Protein AF-0000000084619968 (afdb_homodimer)

Structure (mmCIF, N/CA/C/O backbone):
data_AF-0000000084619968-model_v1
#
loop_
_entity.id
_entity.type
_entity.pdbx_description
1 polymer 'Mobilization protein'
#
loop_
_atom_site.group_PDB
_atom_site.id
_atom_site.type_symbol
_atom_site.label_atom_id
_atom_site.label_alt_id
_atom_site.label_comp_id
_atom_site.label_asym_id
_atom_site.label_entity_id
_atom_site.label_seq_id
_atom_site.pdbx_PDB_ins_code
_atom_site.Cartn_x
_atom_site.Cartn_y
_atom_site.Cartn_z
_atom_site.occupancy
_atom_site.B_iso_or_equiv
_atom_site.auth_seq_id
_atom_site.auth_comp_id
_atom_site.auth_asym_id
_atom_site.auth_atom_id
_atom_site.pdbx_PDB_model_num
ATOM 1 N N . MET A 1 1 ? 49.812 32.062 3.857 1 60.66 1 MET A N 1
ATOM 2 C CA . MET A 1 1 ? 48.375 32.188 4.152 1 60.66 1 MET A CA 1
ATOM 3 C C . MET A 1 1 ? 48.156 32.344 5.648 1 60.66 1 MET A C 1
ATOM 5 O O . MET A 1 1 ? 48.938 31.844 6.461 1 60.66 1 MET A O 1
ATOM 9 N N . ALA A 1 2 ? 47.469 33.5 6.07 1 77.31 2 ALA A N 1
ATOM 10 C CA . ALA A 1 2 ? 47.25 33.75 7.496 1 77.31 2 ALA A CA 1
ATOM 11 C C . ALA A 1 2 ? 46.625 32.531 8.172 1 77.31 2 ALA A C 1
ATOM 13 O O . ALA A 1 2 ? 45.906 31.781 7.543 1 77.31 2 ALA A O 1
ATOM 14 N N . ALA A 1 3 ? 47.094 32.156 9.25 1 85.25 3 ALA A N 1
ATOM 15 C CA . ALA A 1 3 ? 46.562 31.047 10.023 1 85.25 3 ALA A CA 1
ATOM 16 C C . ALA A 1 3 ? 45.094 31.234 10.297 1 85.25 3 ALA A C 1
ATOM 18 O O . ALA A 1 3 ? 44.625 32.344 10.523 1 85.25 3 ALA A O 1
ATOM 19 N N . PRO A 1 4 ? 44.219 30.281 10.039 1 82.12 4 PRO A N 1
ATOM 20 C CA . PRO A 1 4 ? 42.781 30.453 10.258 1 82.12 4 PRO A CA 1
ATOM 21 C C . PRO A 1 4 ? 42.438 30.812 11.703 1 82.12 4 PRO A C 1
ATOM 23 O O . PRO A 1 4 ? 43.062 30.297 12.633 1 82.12 4 PRO A O 1
ATOM 26 N N . THR A 1 5 ? 41.75 31.781 11.805 1 91.62 5 THR A N 1
ATOM 27 C CA . THR A 1 5 ? 41.281 32.219 13.117 1 91.62 5 THR A CA 1
ATOM 28 C C . THR A 1 5 ? 40.312 31.219 13.719 1 91.62 5 THR A C 1
ATOM 30 O O . THR A 1 5 ? 39.719 30.422 13 1 91.62 5 THR A O 1
ATOM 33 N N . PRO A 1 6 ? 40.281 31.094 14.953 1 92.19 6 PRO A N 1
ATOM 34 C CA . PRO A 1 6 ? 39.281 30.234 15.594 1 92.19 6 PRO A CA 1
ATOM 35 C C . PRO A 1 6 ? 37.875 30.5 15.094 1 92.19 6 PRO A C 1
ATOM 37 O O . PRO A 1 6 ? 37.062 29.562 14.953 1 92.19 6 PRO A O 1
ATOM 40 N N . GLU A 1 7 ? 37.562 31.781 14.844 1 91.75 7 GLU A N 1
ATOM 41 C CA . GLU A 1 7 ? 36.25 32.188 14.344 1 91.75 7 GLU A CA 1
ATOM 42 C C . GLU A 1 7 ? 36 31.594 12.953 1 91.75 7 GLU A C 1
ATOM 44 O O . GLU A 1 7 ? 34.906 31.141 12.648 1 91.75 7 GLU A O 1
ATOM 49 N N . ALA A 1 8 ? 37 31.594 12.141 1 90.25 8 ALA A N 1
ATOM 50 C CA . ALA A 1 8 ? 36.875 31.047 10.789 1 90.25 8 ALA A CA 1
ATOM 51 C C . ALA A 1 8 ? 36.688 29.547 10.812 1 90.25 8 ALA A C 1
ATOM 53 O O . ALA A 1 8 ? 35.906 29 10.008 1 90.25 8 ALA A O 1
ATOM 54 N N . ILE A 1 9 ? 37.312 28.906 11.75 1 92 9 ILE A N 1
ATOM 55 C CA . ILE A 1 9 ? 37.188 27.469 11.906 1 92 9 ILE A CA 1
ATOM 56 C C . ILE A 1 9 ? 35.75 27.109 12.359 1 92 9 ILE A C 1
ATOM 58 O O . ILE A 1 9 ? 35.156 26.172 11.836 1 92 9 ILE A O 1
ATOM 62 N N . GLU A 1 10 ? 35.25 27.922 13.281 1 91.25 10 GLU A N 1
ATOM 63 C CA . GLU A 1 10 ? 33.906 27.672 13.781 1 91.25 10 GLU A CA 1
ATOM 64 C C . GLU A 1 10 ? 32.875 27.891 12.688 1 91.25 10 GLU A C 1
ATOM 66 O O . GLU A 1 10 ? 31.906 27.109 12.562 1 91.25 10 GLU A O 1
ATOM 71 N N . THR A 1 11 ? 33.094 28.906 11.891 1 91.38 11 THR A N 1
ATOM 72 C CA . THR A 1 11 ? 32.188 29.188 10.789 1 91.38 11 THR A CA 1
ATOM 73 C C . THR A 1 11 ? 32.188 28.062 9.758 1 91.38 11 THR A C 1
ATOM 75 O O . THR A 1 11 ? 31.141 27.625 9.281 1 91.38 11 THR A O 1
ATOM 78 N N . ALA A 1 12 ? 33.344 27.531 9.461 1 90.62 12 ALA A N 1
ATOM 79 C CA . ALA A 1 12 ? 33.5 26.438 8.516 1 90.62 12 ALA A CA 1
ATOM 80 C C . ALA A 1 12 ? 32.844 25.156 9.047 1 90.62 12 ALA A C 1
ATOM 82 O O . ALA A 1 12 ? 32.219 24.422 8.289 1 90.62 12 ALA A O 1
ATOM 83 N N . ARG A 1 13 ? 32.938 24.984 10.32 1 90.31 13 ARG A N 1
ATOM 84 C CA . ARG A 1 13 ? 32.312 23.828 10.961 1 90.31 13 ARG A CA 1
ATOM 85 C C . ARG A 1 13 ? 30.797 23.906 10.867 1 90.31 13 ARG A C 1
ATOM 87 O O . ARG A 1 13 ? 30.141 22.906 10.586 1 90.31 13 ARG A O 1
ATOM 94 N N . ARG A 1 14 ? 30.234 25.031 11.062 1 90.31 14 ARG A N 1
ATOM 95 C CA . ARG A 1 14 ? 28.797 25.234 10.977 1 90.31 14 ARG A CA 1
ATOM 96 C C . ARG A 1 14 ? 28.297 25 9.562 1 90.31 14 ARG A C 1
ATOM 98 O O . ARG A 1 14 ? 27.25 24.375 9.359 1 90.31 14 ARG A O 1
ATOM 105 N N . LYS A 1 15 ? 29.078 25.484 8.609 1 90.62 15 LYS A N 1
ATOM 106 C CA . LYS A 1 15 ? 28.688 25.297 7.211 1 90.62 15 LYS A CA 1
ATOM 107 C C . LYS A 1 15 ? 28.688 23.812 6.84 1 90.62 15 LYS A C 1
ATOM 109 O O . LYS A 1 15 ? 27.812 23.359 6.125 1 90.62 15 LYS A O 1
ATOM 114 N N . VAL A 1 16 ? 29.625 23.047 7.328 1 92.94 16 VAL A N 1
ATOM 115 C CA . VAL A 1 16 ? 29.719 21.625 7.078 1 92.94 16 VAL A CA 1
ATOM 116 C C . VAL A 1 16 ? 28.531 20.906 7.715 1 92.94 16 VAL A C 1
ATOM 118 O O . VAL A 1 16 ? 27.906 20.047 7.086 1 92.94 16 VAL A O 1
ATOM 121 N N . GLN A 1 17 ? 28.234 21.344 8.945 1 93.81 17 GLN A N 1
ATOM 122 C CA . GLN A 1 17 ? 27.109 20.719 9.641 1 93.81 17 GLN A CA 1
ATOM 123 C C . GLN A 1 17 ? 25.797 20.984 8.906 1 93.81 17 GLN A C 1
ATOM 125 O O . GLN A 1 17 ? 24.969 20.094 8.789 1 93.81 17 GLN A O 1
ATOM 130 N N . GLN A 1 18 ? 25.641 22.188 8.367 1 95 18 GLN A N 1
ATOM 131 C CA . GLN A 1 18 ? 24.438 22.547 7.609 1 95 18 GLN A CA 1
ATOM 132 C C . GLN A 1 18 ? 24.359 21.766 6.301 1 95 18 GLN A C 1
ATOM 134 O O . GLN A 1 18 ? 23.297 21.297 5.918 1 95 18 GLN A O 1
ATOM 139 N N . ALA A 1 19 ? 25.5 21.547 5.668 1 93.31 19 ALA A N 1
ATOM 140 C CA . ALA A 1 19 ? 25.562 20.797 4.418 1 93.31 19 ALA A CA 1
ATOM 141 C C . ALA A 1 19 ? 25.219 19.328 4.648 1 93.31 19 ALA A C 1
ATOM 143 O O . ALA A 1 19 ? 24.516 18.703 3.852 1 93.31 19 ALA A O 1
ATOM 144 N N . LYS A 1 20 ? 25.719 18.859 5.738 1 93.19 20 LYS A N 1
ATOM 145 C CA . LYS A 1 20 ? 25.422 17.469 6.082 1 93.19 20 LYS A CA 1
ATOM 146 C C . LYS A 1 20 ? 23.953 17.266 6.391 1 93.19 20 LYS A C 1
ATOM 148 O O . LYS A 1 20 ? 23.344 16.281 5.965 1 93.19 20 LYS A O 1
ATOM 153 N N . ALA A 1 21 ? 23.375 18.234 7.074 1 94.25 21 ALA A N 1
ATOM 154 C CA . ALA A 1 21 ? 21.953 18.172 7.402 1 94.25 21 ALA A CA 1
ATOM 155 C C . ALA A 1 21 ? 21.094 18.234 6.145 1 94.25 21 ALA A C 1
ATOM 157 O O . ALA A 1 21 ? 20.094 17.5 6.027 1 94.25 21 ALA A O 1
ATOM 158 N N . ARG A 1 22 ? 21.5 19.078 5.234 1 92.81 22 ARG A N 1
ATOM 159 C CA . ARG A 1 22 ? 20.781 19.219 3.969 1 92.81 22 ARG A CA 1
ATOM 160 C C . ARG A 1 22 ? 20.891 17.922 3.152 1 92.81 22 ARG A C 1
ATOM 162 O O . ARG A 1 22 ? 19.906 17.469 2.572 1 92.81 22 ARG A O 1
ATOM 169 N N . LEU A 1 23 ? 22 17.219 3.146 1 93.69 23 LEU A N 1
ATOM 170 C CA . LEU A 1 23 ? 22.203 15.953 2.447 1 93.69 23 LEU A CA 1
ATOM 171 C C . LEU A 1 23 ? 21.328 14.859 3.045 1 93.69 23 LEU A C 1
ATOM 173 O O . LEU A 1 23 ? 20.672 14.109 2.312 1 93.69 23 LEU A O 1
ATOM 177 N N . GLN A 1 24 ? 21.375 14.852 4.336 1 94.81 24 GLN A N 1
ATOM 178 C CA . GLN A 1 24 ? 20.578 13.844 5.016 1 94.81 24 GLN A CA 1
ATOM 179 C C . GLN A 1 24 ? 19.094 14.023 4.699 1 94.81 24 GLN A C 1
ATOM 181 O O . GLN A 1 24 ? 18.375 13.039 4.492 1 94.81 24 GLN A O 1
ATOM 186 N N . ALA A 1 25 ? 18.656 15.25 4.629 1 95.19 25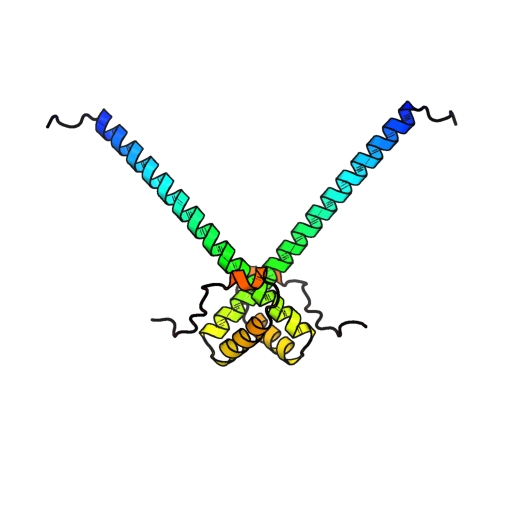 ALA A N 1
ATOM 187 C CA . ALA A 1 25 ? 17.266 15.539 4.316 1 95.19 25 ALA A CA 1
ATOM 188 C C . ALA A 1 25 ? 16.922 15.109 2.893 1 95.19 25 ALA A C 1
ATOM 190 O O . ALA A 1 25 ? 15.844 14.555 2.65 1 95.19 25 ALA A O 1
ATOM 191 N N . LEU A 1 26 ? 17.828 15.281 1.955 1 94.69 26 LEU A N 1
ATOM 192 C CA . LEU A 1 26 ? 17.625 14.898 0.562 1 94.69 26 LEU A CA 1
ATOM 193 C C . LEU A 1 26 ? 17.594 13.383 0.413 1 94.69 26 LEU A C 1
ATOM 195 O O . LEU A 1 26 ? 16.766 12.844 -0.333 1 94.69 26 LEU A O 1
ATOM 199 N N . GLU A 1 27 ? 18.391 12.75 1.164 1 95.25 27 GLU A N 1
ATOM 200 C CA . GLU A 1 27 ? 18.406 11.289 1.141 1 95.25 27 GLU A CA 1
ATOM 201 C C . GLU A 1 27 ? 17.125 10.711 1.728 1 95.25 27 GLU A C 1
ATOM 203 O O . GLU A 1 27 ? 16.578 9.742 1.201 1 95.25 27 GLU A O 1
ATOM 208 N N . ALA A 1 28 ? 16.734 11.383 2.791 1 95.19 28 ALA A N 1
ATOM 209 C CA . ALA A 1 28 ? 15.492 10.945 3.42 1 95.19 28 ALA A CA 1
ATOM 210 C C . ALA A 1 28 ? 14.312 11.117 2.471 1 95.19 28 ALA A C 1
ATOM 212 O O . ALA A 1 28 ? 13.445 10.242 2.383 1 95.19 28 ALA A O 1
ATOM 213 N N . ARG A 1 29 ? 14.242 12.211 1.788 1 94.38 29 ARG A N 1
ATOM 214 C CA . ARG A 1 29 ? 13.18 12.461 0.818 1 94.38 29 ARG A CA 1
ATOM 215 C C . ARG A 1 29 ? 13.234 11.453 -0.324 1 94.38 29 ARG A C 1
ATOM 217 O O . ARG A 1 29 ? 12.195 10.938 -0.749 1 94.38 29 ARG A O 1
ATOM 224 N N . ALA A 1 30 ? 14.414 11.133 -0.821 1 94.12 30 ALA A N 1
ATOM 225 C CA . ALA A 1 30 ? 14.586 10.141 -1.88 1 94.12 30 ALA A CA 1
ATOM 226 C C . ALA A 1 30 ? 14.117 8.766 -1.423 1 94.12 30 ALA A C 1
ATOM 228 O O . ALA A 1 30 ? 13.445 8.055 -2.17 1 94.12 30 ALA A O 1
ATOM 229 N N . ALA A 1 31 ? 14.492 8.422 -0.207 1 93.44 31 ALA A N 1
ATOM 230 C CA . ALA A 1 31 ? 14.086 7.137 0.356 1 93.44 31 ALA A CA 1
ATOM 231 C C . ALA A 1 31 ? 12.562 7.047 0.478 1 93.44 31 ALA A C 1
ATOM 233 O O . ALA A 1 31 ? 11.969 6.012 0.179 1 93.44 31 ALA A O 1
ATOM 234 N N . THR A 1 32 ? 11.953 8.156 0.886 1 95.06 32 THR A N 1
ATOM 235 C CA . THR A 1 32 ? 10.5 8.203 1.024 1 95.06 32 THR A CA 1
ATOM 236 C C . THR A 1 32 ? 9.82 8.016 -0.329 1 95.06 32 THR A C 1
ATOM 238 O O . THR A 1 32 ? 8.844 7.273 -0.438 1 95.06 32 THR A O 1
ATOM 241 N N . LEU A 1 33 ? 10.359 8.625 -1.4 1 92.5 33 LEU A N 1
ATOM 242 C CA . LEU A 1 33 ? 9.797 8.5 -2.738 1 92.5 33 LEU A CA 1
ATOM 243 C C . LEU A 1 33 ? 9.93 7.07 -3.254 1 92.5 33 LEU A C 1
ATOM 245 O O . LEU A 1 33 ? 8.992 6.535 -3.854 1 92.5 33 LEU A O 1
ATOM 249 N N . ASN A 1 34 ? 11.023 6.449 -2.998 1 91.75 34 ASN A N 1
ATOM 250 C CA . ASN A 1 34 ? 11.234 5.062 -3.404 1 91.75 34 ASN A CA 1
ATOM 251 C C . ASN A 1 34 ? 10.305 4.109 -2.662 1 91.75 34 ASN A C 1
ATOM 253 O O . ASN A 1 34 ? 9.766 3.172 -3.254 1 91.75 34 ASN A O 1
ATOM 257 N N .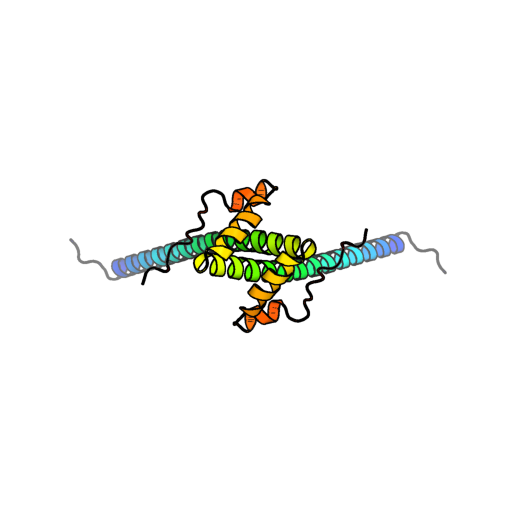 ARG A 1 35 ? 10.102 4.379 -1.429 1 94.81 35 ARG A N 1
ATOM 258 C CA . ARG A 1 35 ? 9.203 3.551 -0.635 1 94.81 35 ARG A CA 1
ATOM 259 C C . ARG A 1 35 ? 7.762 3.682 -1.123 1 94.81 35 ARG A C 1
ATOM 261 O O . ARG A 1 35 ? 7.031 2.691 -1.185 1 94.81 35 ARG A O 1
ATOM 268 N N . LYS A 1 36 ? 7.441 4.879 -1.463 1 96.19 36 LYS A N 1
ATOM 269 C CA . LYS A 1 36 ? 6.094 5.113 -1.974 1 96.19 36 LYS A CA 1
ATOM 270 C C . LYS A 1 36 ? 5.867 4.371 -3.287 1 96.19 36 LYS A C 1
ATOM 272 O O . LYS A 1 36 ? 4.805 3.783 -3.5 1 96.19 36 LYS A O 1
ATOM 277 N N . ALA A 1 37 ? 6.848 4.457 -4.18 1 93.88 37 ALA A N 1
ATOM 278 C CA . ALA A 1 37 ? 6.754 3.75 -5.453 1 93.88 37 ALA A CA 1
ATOM 279 C C . ALA A 1 37 ? 6.672 2.242 -5.238 1 93.88 37 ALA A C 1
ATOM 281 O O . ALA A 1 37 ? 5.852 1.563 -5.863 1 93.88 37 ALA A O 1
ATOM 282 N N . ASP A 1 38 ? 7.492 1.71 -4.289 1 95.25 38 ASP A N 1
ATOM 283 C CA . ASP A 1 38 ? 7.484 0.293 -3.938 1 95.25 38 ASP A CA 1
ATOM 284 C C . ASP A 1 38 ? 6.137 -0.117 -3.346 1 95.25 38 ASP A C 1
ATOM 286 O O . ASP A 1 38 ? 5.562 -1.136 -3.736 1 95.25 38 ASP A O 1
ATOM 290 N N . ALA A 1 39 ? 5.66 0.724 -2.42 1 97.25 39 ALA A N 1
ATOM 291 C CA . ALA A 1 39 ? 4.367 0.453 -1.792 1 97.25 39 ALA A CA 1
ATOM 292 C C . ALA A 1 39 ? 3.248 0.435 -2.828 1 97.25 39 ALA A C 1
ATOM 294 O O . ALA A 1 39 ? 2.357 -0.417 -2.773 1 97.25 39 ALA A O 1
ATOM 295 N N . ARG A 1 40 ? 3.293 1.39 -3.803 1 97.69 40 ARG A N 1
ATOM 296 C CA . ARG A 1 40 ? 2.271 1.436 -4.844 1 97.69 40 ARG A CA 1
ATOM 297 C C . ARG A 1 40 ? 2.266 0.148 -5.664 1 97.69 40 ARG A C 1
ATOM 299 O O . ARG A 1 40 ? 1.203 -0.415 -5.934 1 97.69 40 ARG A O 1
ATOM 306 N N . ARG A 1 41 ? 3.416 -0.383 -6.035 1 97.38 41 ARG A N 1
ATOM 307 C CA . ARG A 1 41 ? 3.498 -1.63 -6.785 1 97.38 41 ARG A CA 1
ATOM 308 C C . ARG A 1 41 ? 2.961 -2.799 -5.969 1 97.38 41 ARG A C 1
ATOM 310 O O . ARG A 1 41 ? 2.199 -3.623 -6.477 1 97.38 41 ARG A O 1
ATOM 317 N N . LYS A 1 42 ? 3.316 -2.805 -4.738 1 98.25 42 LYS A N 1
ATOM 318 C CA . LYS A 1 42 ? 2.855 -3.889 -3.879 1 98.25 42 LYS A CA 1
ATOM 319 C C . LYS A 1 42 ? 1.343 -3.836 -3.688 1 98.25 42 LYS A C 1
ATOM 321 O O . LYS A 1 42 ? 0.676 -4.871 -3.672 1 98.25 42 LYS A O 1
ATOM 326 N N . ILE A 1 43 ? 0.806 -2.678 -3.555 1 98.69 43 ILE A N 1
ATOM 327 C CA . ILE A 1 43 ? -0.635 -2.512 -3.396 1 98.69 43 ILE A CA 1
ATOM 328 C C . ILE A 1 43 ? -1.353 -3.006 -4.652 1 98.69 43 ILE A C 1
ATOM 330 O O . ILE A 1 43 ? -2.352 -3.725 -4.559 1 98.69 43 ILE A O 1
ATOM 334 N N . ILE A 1 44 ? -0.878 -2.65 -5.797 1 98.25 44 ILE A N 1
ATOM 335 C CA . ILE A 1 44 ? -1.491 -3.059 -7.055 1 98.25 44 ILE A CA 1
ATOM 336 C C . ILE A 1 44 ? -1.443 -4.578 -7.184 1 98.25 44 ILE A C 1
ATOM 338 O O . ILE A 1 44 ? -2.455 -5.215 -7.488 1 98.25 44 ILE A O 1
ATOM 342 N N . LEU A 1 45 ? -0.311 -5.129 -6.887 1 98.12 45 LEU A N 1
ATOM 343 C CA . LEU A 1 45 ? -0.138 -6.57 -7.012 1 98.12 45 LEU A CA 1
ATOM 344 C C . LEU A 1 45 ? -0.99 -7.312 -5.988 1 98.12 45 LEU A C 1
ATOM 346 O O . LEU A 1 45 ? -1.607 -8.328 -6.309 1 98.12 45 LEU A O 1
ATOM 350 N N . GLY A 1 46 ? -0.96 -6.824 -4.762 1 98.25 46 GLY A N 1
ATOM 351 C CA . GLY A 1 46 ? -1.829 -7.414 -3.756 1 98.25 46 GLY A CA 1
ATOM 352 C C . GLY A 1 46 ? -3.297 -7.363 -4.133 1 98.25 46 GLY A C 1
ATOM 353 O O . GLY A 1 46 ? -4.031 -8.336 -3.924 1 98.25 46 GLY A O 1
ATOM 354 N N . GLY A 1 47 ? -3.729 -6.203 -4.684 1 97.62 47 GLY A N 1
ATOM 355 C CA . GLY A 1 47 ? -5.102 -6.074 -5.145 1 97.62 47 GLY A CA 1
ATOM 356 C C . GLY A 1 47 ? -5.457 -7.055 -6.246 1 97.62 47 GLY A C 1
ATOM 357 O O . GLY A 1 47 ? -6.543 -7.637 -6.238 1 97.62 47 GLY A O 1
ATOM 358 N N . LEU A 1 48 ? -4.566 -7.219 -7.246 1 97.81 48 LEU A N 1
ATOM 359 C CA . LEU A 1 48 ? -4.781 -8.18 -8.328 1 97.81 48 LEU A CA 1
ATOM 360 C C . LEU A 1 48 ? -4.902 -9.594 -7.781 1 97.81 48 LEU A C 1
ATOM 362 O O . LEU A 1 48 ? -5.75 -10.367 -8.234 1 97.81 48 LEU A O 1
ATOM 366 N N . LEU A 1 49 ? -4.07 -9.906 -6.816 1 97.81 49 LEU A N 1
ATOM 367 C CA . LEU A 1 49 ? -4.082 -11.227 -6.191 1 97.81 49 LEU A CA 1
ATOM 368 C C . LEU A 1 49 ? -5.414 -11.484 -5.496 1 97.81 49 LEU A C 1
ATOM 370 O O . LEU A 1 49 ? -6.02 -12.547 -5.68 1 97.81 49 LEU A O 1
ATOM 374 N N . LEU A 1 50 ? -5.898 -10.547 -4.734 1 97 50 LEU A N 1
ATOM 375 C CA . LEU A 1 50 ? -7.168 -10.695 -4.035 1 97 50 LEU A CA 1
ATOM 376 C C . LEU A 1 50 ? -8.328 -10.82 -5.02 1 97 50 LEU A C 1
ATOM 378 O O . LEU A 1 50 ? -9.219 -11.648 -4.836 1 97 50 LEU A O 1
ATOM 382 N N . ASP A 1 51 ? -8.289 -10.008 -6.078 1 96 51 ASP A N 1
ATOM 383 C CA . ASP A 1 51 ? -9.336 -10.062 -7.094 1 96 51 ASP A CA 1
ATOM 384 C C . ASP A 1 51 ? -9.352 -11.422 -7.801 1 96 51 ASP A C 1
ATOM 386 O O . ASP A 1 51 ? -10.414 -12.008 -8.008 1 96 51 ASP A O 1
ATOM 390 N N . ALA A 1 52 ? -8.172 -11.906 -8.133 1 96.38 52 ALA A N 1
ATOM 391 C CA . ALA A 1 52 ? -8.062 -13.211 -8.773 1 96.38 52 ALA A CA 1
ATOM 392 C C . ALA A 1 52 ? -8.57 -14.32 -7.852 1 96.38 52 ALA A C 1
ATOM 394 O O . ALA A 1 52 ? -9.273 -15.234 -8.289 1 96.38 52 ALA A O 1
ATOM 395 N N . ALA A 1 53 ? -8.258 -14.203 -6.594 1 96.38 53 ALA A N 1
ATOM 396 C CA . ALA A 1 53 ? -8.656 -15.219 -5.617 1 96.38 53 ALA A CA 1
ATOM 397 C C . ALA A 1 53 ? -10.172 -15.234 -5.438 1 96.38 53 ALA A C 1
ATOM 399 O O . ALA A 1 53 ? -10.758 -16.281 -5.152 1 96.38 53 ALA A O 1
ATOM 400 N N . MET A 1 54 ? -10.773 -14.117 -5.613 1 94.56 54 MET A N 1
ATOM 401 C CA . MET A 1 54 ? -12.227 -14.031 -5.492 1 94.56 54 MET A CA 1
ATOM 402 C C . MET A 1 54 ? -12.914 -14.766 -6.641 1 94.56 54 MET A C 1
ATOM 404 O O . MET A 1 54 ? -14.023 -15.273 -6.48 1 94.56 54 MET A O 1
ATOM 408 N N . LYS A 1 55 ? -12.219 -14.914 -7.719 1 94.38 55 LYS A N 1
ATOM 409 C CA . LYS A 1 55 ? -12.859 -15.367 -8.945 1 94.38 55 LYS A CA 1
ATOM 410 C C . LYS A 1 55 ? -12.406 -16.781 -9.312 1 94.38 55 LYS A C 1
ATOM 412 O O . LYS A 1 55 ? -13.055 -17.453 -10.117 1 94.38 55 LYS A O 1
ATOM 417 N N . ASP A 1 56 ? -11.336 -17.172 -8.82 1 95 56 ASP A N 1
ATOM 418 C CA . ASP A 1 56 ? -10.719 -18.438 -9.211 1 95 56 ASP A CA 1
ATOM 419 C C . ASP A 1 56 ? -10.18 -19.188 -7.996 1 95 56 ASP A C 1
ATOM 421 O O . ASP A 1 56 ? -9.242 -18.719 -7.344 1 95 56 ASP A O 1
ATOM 425 N N . PRO A 1 57 ? -10.711 -20.359 -7.777 1 94.94 57 PRO A N 1
ATOM 426 C CA . PRO A 1 57 ? -10.258 -21.156 -6.629 1 94.94 57 PRO A CA 1
ATOM 427 C C . PRO A 1 57 ? -8.766 -21.453 -6.672 1 94.94 57 PRO A C 1
ATOM 429 O O . PRO A 1 57 ? -8.125 -21.594 -5.625 1 94.94 57 PRO A O 1
ATOM 432 N N . ALA A 1 58 ? -8.156 -21.562 -7.805 1 95.06 58 ALA A N 1
ATOM 433 C CA . ALA A 1 58 ? -6.719 -21.797 -7.906 1 95.06 58 ALA A CA 1
ATOM 434 C C . ALA A 1 58 ? -5.93 -20.625 -7.32 1 95.06 58 ALA A C 1
ATOM 436 O O . ALA A 1 58 ? -4.914 -20.828 -6.645 1 95.06 58 ALA A O 1
ATOM 437 N N . TRP A 1 59 ? -6.438 -19.5 -7.586 1 96.44 59 TRP A N 1
ATOM 438 C CA . TRP A 1 59 ? -5.781 -18.328 -7.039 1 96.44 59 TRP A CA 1
ATOM 439 C C . TRP A 1 59 ? -6.047 -18.203 -5.543 1 96.44 59 TRP A C 1
ATOM 441 O O . TRP A 1 59 ? -5.199 -17.703 -4.793 1 96.44 59 TRP A O 1
ATOM 451 N N . GLU A 1 60 ? -7.262 -18.609 -5.102 1 95 60 GLU A N 1
ATOM 452 C CA . GLU A 1 60 ? -7.52 -18.625 -3.664 1 95 60 GLU A CA 1
ATOM 453 C C . GLU A 1 60 ? -6.512 -19.516 -2.941 1 95 60 GLU A C 1
ATOM 455 O O . GLU A 1 60 ? -6.016 -19.156 -1.871 1 95 60 GLU A O 1
ATOM 460 N N . SER A 1 61 ? -6.246 -20.672 -3.572 1 95.75 61 SER A N 1
ATOM 461 C CA . SER A 1 61 ? -5.254 -21.578 -3 1 95.75 61 SER A CA 1
ATOM 462 C C . SER A 1 61 ? -3.877 -20.922 -2.939 1 95.75 61 SER A C 1
ATOM 464 O O . SER A 1 61 ? -3.162 -21.062 -1.945 1 95.75 61 SER A O 1
ATOM 466 N N . ARG A 1 62 ? -3.465 -20.188 -3.904 1 96.19 62 ARG A N 1
ATOM 467 C CA . ARG A 1 62 ? -2.176 -19.516 -3.951 1 96.19 62 ARG A CA 1
ATOM 468 C C . ARG A 1 62 ? -2.107 -18.406 -2.908 1 96.19 62 ARG A C 1
ATOM 470 O O . ARG A 1 62 ? -1.063 -18.188 -2.287 1 96.19 62 ARG A O 1
ATOM 477 N N . LEU A 1 63 ? -3.232 -17.75 -2.756 1 96.88 63 LEU A N 1
ATOM 478 C CA . LEU A 1 63 ? -3.322 -16.734 -1.708 1 96.88 63 LEU A CA 1
ATOM 479 C C . LEU A 1 63 ? -3.074 -17.359 -0.335 1 96.88 63 LEU A C 1
ATOM 481 O O . LEU A 1 63 ? -2.291 -16.828 0.456 1 96.88 63 LEU A O 1
ATOM 485 N N . THR A 1 64 ? -3.717 -18.469 -0.117 1 95.06 64 THR A N 1
ATOM 486 C CA . THR A 1 64 ? -3.553 -19.156 1.156 1 95.06 64 THR A CA 1
ATOM 487 C C . THR A 1 64 ? -2.1 -19.562 1.365 1 95.06 64 THR A C 1
ATOM 489 O O . THR A 1 64 ? -1.553 -19.406 2.459 1 95.06 64 THR A O 1
ATOM 492 N N . ASP A 1 65 ? -1.475 -20.047 0.296 1 96.06 65 ASP A N 1
ATOM 493 C CA . ASP A 1 65 ? -0.065 -20.422 0.364 1 96.06 65 ASP A CA 1
ATOM 494 C C . ASP A 1 65 ? 0.798 -19.234 0.783 1 96.06 6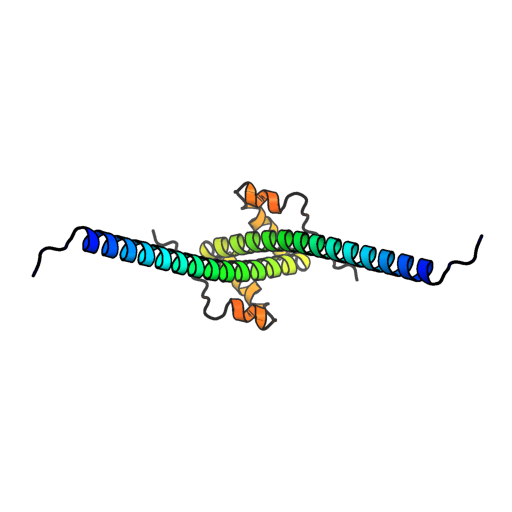5 ASP A C 1
ATOM 496 O O . ASP A 1 65 ? 1.682 -19.359 1.631 1 96.06 65 ASP A O 1
ATOM 500 N N . LEU A 1 66 ? 0.568 -18.109 0.222 1 96.81 66 LEU A N 1
ATOM 501 C CA . LEU A 1 66 ? 1.336 -16.906 0.538 1 96.81 66 LEU A CA 1
ATOM 502 C C . LEU A 1 66 ? 1.102 -16.469 1.981 1 96.81 66 LEU A C 1
ATOM 504 O O . LEU A 1 66 ? 2.047 -16.125 2.691 1 96.81 66 LEU A O 1
ATOM 508 N N . MET A 1 67 ? -0.163 -16.516 2.402 1 95.81 67 MET A N 1
ATOM 509 C CA . MET A 1 67 ? -0.495 -16.047 3.748 1 95.81 67 MET A CA 1
ATOM 510 C C . MET A 1 67 ? 0.154 -16.938 4.805 1 95.81 67 MET A C 1
ATOM 512 O O . MET A 1 67 ? 0.502 -16.469 5.887 1 95.81 67 MET A O 1
ATOM 516 N N . ASP A 1 68 ? 0.312 -18.172 4.445 1 95.12 68 ASP A N 1
ATOM 517 C CA . ASP A 1 68 ? 0.948 -19.109 5.367 1 95.12 68 ASP A CA 1
ATOM 518 C C . ASP A 1 68 ? 2.42 -18.766 5.574 1 95.12 68 ASP A C 1
ATOM 520 O O . ASP A 1 68 ? 3.045 -19.234 6.531 1 95.12 68 ASP A O 1
ATOM 524 N N . ARG A 1 69 ? 2.928 -17.938 4.711 1 94.38 69 ARG A N 1
ATOM 525 C CA . ARG A 1 69 ? 4.34 -17.578 4.785 1 94.38 69 ARG A CA 1
ATOM 526 C C . ARG A 1 69 ? 4.547 -16.344 5.664 1 94.38 69 ARG A C 1
ATOM 528 O O . ARG A 1 69 ? 5.684 -15.938 5.914 1 94.38 69 ARG A O 1
ATOM 535 N N . ILE A 1 70 ? 3.463 -15.75 6.137 1 95.69 70 ILE A N 1
ATOM 536 C CA . ILE A 1 70 ? 3.578 -14.562 6.984 1 95.69 70 ILE A CA 1
ATOM 537 C C . ILE A 1 70 ? 4.195 -14.945 8.328 1 95.69 70 ILE A C 1
ATOM 539 O O . ILE A 1 70 ? 3.641 -15.773 9.055 1 95.69 70 ILE A O 1
ATOM 543 N N . SER A 1 71 ? 5.375 -14.281 8.664 1 93.31 71 SER A N 1
ATOM 544 C CA . SER A 1 71 ? 6.09 -14.688 9.867 1 93.31 71 SER A CA 1
ATOM 545 C C . SER A 1 71 ? 6.113 -13.57 10.906 1 93.31 71 SER A C 1
ATOM 547 O O . SER A 1 71 ? 6.012 -13.828 12.109 1 93.31 71 SER A O 1
ATOM 549 N N . ARG A 1 72 ? 6.129 -12.336 10.508 1 94.69 72 ARG A N 1
ATOM 550 C CA . ARG A 1 72 ? 6.242 -11.219 11.445 1 94.69 72 ARG A CA 1
ATOM 551 C C . ARG A 1 72 ? 4.918 -10.961 12.148 1 94.69 72 ARG A C 1
ATOM 553 O O . ARG A 1 72 ? 3.867 -10.906 11.508 1 94.69 72 ARG A O 1
ATOM 560 N N . A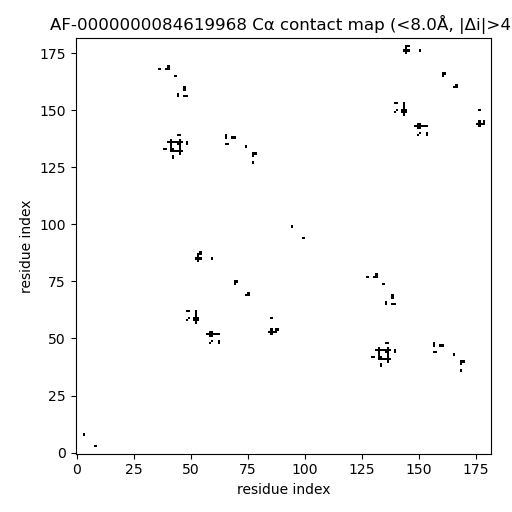SP A 1 73 ? 5.027 -10.695 13.461 1 94.19 73 ASP A N 1
ATOM 561 C CA . ASP A 1 73 ? 3.828 -10.461 14.266 1 94.19 73 ASP A CA 1
ATOM 562 C C . ASP A 1 73 ? 3.037 -9.266 13.742 1 94.19 73 ASP A C 1
ATOM 564 O O . ASP A 1 73 ? 1.812 -9.328 13.617 1 94.19 73 ASP A O 1
ATOM 568 N N . GLN A 1 74 ? 3.717 -8.211 13.422 1 95.69 74 GLN A N 1
ATOM 569 C CA . GLN A 1 74 ? 3.061 -6.992 12.953 1 95.69 74 GLN A CA 1
ATOM 570 C C . GLN A 1 74 ? 2.33 -7.234 11.641 1 95.69 74 GLN A C 1
ATOM 572 O O . GLN A 1 74 ? 1.29 -6.625 11.383 1 95.69 74 GLN A O 1
ATOM 577 N N . ASP A 1 75 ? 2.846 -8.102 10.82 1 96.31 75 ASP A N 1
ATOM 578 C CA . ASP A 1 75 ? 2.193 -8.422 9.555 1 96.31 75 ASP A CA 1
ATOM 579 C C . ASP A 1 75 ? 0.969 -9.305 9.773 1 96.31 75 ASP A C 1
ATOM 581 O O . ASP A 1 75 ? -0.05 -9.148 9.102 1 96.31 75 ASP A O 1
ATOM 585 N N . ARG A 1 76 ? 1.058 -10.227 10.719 1 95.44 76 ARG A N 1
ATOM 586 C CA . ARG A 1 76 ? -0.076 -11.086 11.039 1 95.44 76 ARG A CA 1
ATOM 587 C C . ARG A 1 76 ? -1.255 -10.266 11.555 1 95.44 76 ARG A C 1
ATOM 589 O O . ARG A 1 76 ? -2.41 -10.57 11.25 1 95.44 76 ARG A O 1
ATOM 596 N N . LYS A 1 77 ? -0.958 -9.266 12.273 1 95.81 77 LYS A N 1
ATOM 597 C CA . LYS A 1 77 ? -1.991 -8.43 12.883 1 95.81 77 LYS A CA 1
ATOM 598 C C . LYS A 1 77 ? -2.844 -7.75 11.812 1 95.81 77 LYS A C 1
ATOM 600 O O . LYS A 1 77 ? -4.039 -7.527 12.016 1 95.81 77 LYS A O 1
ATOM 605 N N . ALA A 1 78 ? -2.266 -7.426 10.719 1 95.19 78 ALA A N 1
ATOM 606 C CA . ALA A 1 78 ? -2.988 -6.77 9.633 1 95.19 78 ALA A CA 1
ATOM 607 C C . ALA A 1 78 ? -4.129 -7.645 9.125 1 95.19 78 ALA A C 1
ATOM 609 O O . ALA A 1 78 ? -5.086 -7.141 8.531 1 95.19 78 ALA A O 1
ATOM 610 N N . PHE A 1 79 ? -4.035 -8.938 9.375 1 94.38 79 PHE A N 1
ATOM 611 C CA . PHE A 1 79 ? -5.039 -9.859 8.859 1 94.38 79 PHE A CA 1
ATOM 612 C C . PHE A 1 79 ? -5.902 -10.406 9.992 1 94.38 79 PHE A C 1
ATOM 614 O O . PHE A 1 79 ? -6.742 -11.281 9.773 1 94.38 79 PHE A O 1
ATOM 621 N N . GLU A 1 80 ? -5.605 -9.945 11.156 1 90.81 80 GLU A N 1
ATOM 622 C CA . GLU A 1 80 ? -6.449 -10.367 12.273 1 90.81 80 GLU A CA 1
ATOM 623 C C . GLU A 1 80 ? -7.898 -9.938 12.062 1 90.81 80 GLU A C 1
ATOM 625 O O . GLU A 1 80 ? -8.172 -8.766 11.773 1 90.81 80 GLU A O 1
ATOM 630 N N . GLY A 1 81 ? -8.797 -10.938 12.133 1 87.06 81 GLY A N 1
ATOM 631 C CA . GLY A 1 81 ? -10.219 -10.672 11.961 1 87.06 81 GLY A CA 1
ATOM 632 C C . GLY A 1 81 ? -10.609 -10.477 10.508 1 87.06 81 GLY A C 1
ATOM 633 O O . GLY A 1 81 ? -11.789 -10.281 10.195 1 87.06 81 GLY A O 1
ATOM 634 N N . TRP A 1 82 ? -9.602 -10.438 9.688 1 87.06 82 TRP A N 1
ATOM 635 C CA . TRP A 1 82 ? -9.867 -10.328 8.258 1 87.06 82 TRP A CA 1
ATOM 636 C C . TRP A 1 82 ? -10.164 -11.695 7.652 1 87.06 82 TRP A C 1
ATOM 638 O O . TRP A 1 82 ? -9.516 -12.688 8 1 87.06 82 TRP A O 1
ATOM 648 N N . THR A 1 83 ? -11.266 -11.797 6.926 1 84.5 83 THR A N 1
ATOM 649 C CA . THR A 1 83 ? -11.594 -13.031 6.227 1 84.5 83 THR A CA 1
ATOM 650 C C . THR A 1 83 ? -11.719 -12.789 4.727 1 84.5 83 THR A C 1
ATOM 652 O O . THR A 1 83 ? -12.305 -11.789 4.301 1 84.5 83 THR A O 1
ATOM 655 N N . PHE A 1 84 ? -10.828 -13.531 4.039 1 85.75 84 PHE A N 1
ATOM 656 C CA . PHE A 1 84 ? -11.008 -13.508 2.594 1 85.75 84 PHE A CA 1
ATOM 657 C C . PHE A 1 84 ? -12.352 -14.102 2.205 1 85.75 84 PHE A C 1
ATOM 659 O O . PHE A 1 84 ? -12.672 -15.234 2.584 1 85.75 84 PHE A O 1
ATOM 666 N N . LYS A 1 85 ? -13.336 -13.297 1.823 1 70.06 85 LYS A N 1
ATOM 667 C CA . LYS A 1 85 ? -14.625 -13.828 1.38 1 70.06 85 LYS A CA 1
ATOM 668 C C . LYS A 1 85 ? -14.586 -14.18 -0.104 1 70.06 85 LYS A C 1
ATOM 670 O O . LYS A 1 85 ? -14.703 -13.305 -0.96 1 70.06 85 LYS A O 1
ATOM 675 N N . GLY A 1 86 ? -13.891 -15.078 -0.519 1 62.19 86 GLY A N 1
ATOM 676 C CA . GLY A 1 86 ? -13.836 -15.625 -1.866 1 62.19 86 GLY A CA 1
ATOM 677 C C . GLY A 1 86 ? -15.211 -15.766 -2.508 1 62.19 86 GLY A C 1
ATOM 678 O O . GLY A 1 86 ? -15.359 -16.469 -3.51 1 62.19 86 GLY A O 1
ATOM 679 N N . GLY A 1 87 ? -16.297 -15.398 -1.742 1 48.47 87 GLY A N 1
ATOM 680 C CA . GLY A 1 87 ? -17.594 -15.867 -2.195 1 48.47 87 GLY A CA 1
ATOM 681 C C . GLY A 1 87 ? -17.906 -15.469 -3.627 1 48.47 87 GLY A C 1
ATOM 682 O O . GLY A 1 87 ? -17.25 -14.594 -4.188 1 48.47 87 GLY A O 1
ATOM 683 N N . PRO A 1 88 ? -18.797 -16.375 -4.352 1 39.81 88 PRO A N 1
ATOM 684 C CA . PRO A 1 88 ? -19.375 -16.047 -5.656 1 39.81 88 PRO A CA 1
ATOM 685 C C . PRO A 1 88 ? -19.859 -14.602 -5.746 1 39.81 88 PRO A C 1
ATOM 687 O O . PRO A 1 88 ? -20.219 -14 -4.727 1 39.81 88 PRO A O 1
ATOM 690 N N . ALA A 1 89 ? -19.219 -13.688 -6.641 1 35.28 89 ALA A N 1
ATOM 691 C CA . ALA A 1 89 ? -20 -12.484 -6.914 1 35.28 89 ALA A CA 1
ATOM 692 C C . ALA A 1 89 ? -21.484 -12.734 -6.719 1 35.28 89 ALA A C 1
ATOM 694 O O . ALA A 1 89 ? -22.031 -13.711 -7.238 1 35.28 89 ALA A O 1
ATOM 695 N N . ASP A 1 90 ? -22.141 -12.438 -5.676 1 29.22 90 ASP A N 1
ATOM 696 C CA . ASP A 1 90 ? -23.594 -12.422 -5.809 1 29.22 90 ASP A CA 1
ATOM 697 C C . ASP A 1 90 ? -24.031 -11.734 -7.105 1 29.22 90 ASP A C 1
ATOM 699 O O . ASP A 1 90 ? -23.641 -10.594 -7.363 1 29.22 90 ASP A O 1
ATOM 703 N N . ALA A 1 91 ? -24.562 -12.336 -8.359 1 23.73 91 ALA A N 1
ATOM 704 C CA . ALA A 1 91 ? -25.641 -11.812 -9.188 1 23.73 91 ALA A CA 1
ATOM 705 C C . ALA A 1 91 ? -26.875 -11.484 -8.344 1 23.73 91 ALA A C 1
ATOM 707 O O . ALA A 1 91 ? -27.156 -12.164 -7.355 1 23.73 91 ALA A O 1
ATOM 708 N N . MET B 1 1 ? -47.688 26.484 21.984 1 59.97 1 MET B N 1
ATOM 709 C CA . MET B 1 1 ? -46.25 26.719 21.859 1 59.97 1 MET B CA 1
ATOM 710 C C . MET B 1 1 ? -45.969 27.922 20.953 1 59.97 1 MET B C 1
ATOM 712 O O . MET B 1 1 ? -46.75 28.219 20.062 1 59.97 1 MET B O 1
ATOM 716 N N . ALA B 1 2 ? -45.25 28.953 21.516 1 77.19 2 ALA B N 1
ATOM 717 C CA . ALA B 1 2 ? -45 30.172 20.734 1 77.19 2 ALA B CA 1
ATOM 718 C C . ALA B 1 2 ? -44.406 29.812 19.359 1 77.19 2 ALA B C 1
ATOM 720 O O . ALA B 1 2 ? -43.719 28.812 19.203 1 77.19 2 ALA B O 1
ATOM 721 N N . ALA B 1 3 ? -44.875 30.375 18.391 1 85.19 3 ALA B N 1
ATOM 722 C CA . ALA B 1 3 ? -44.375 30.172 17.031 1 85.19 3 ALA B CA 1
ATOM 723 C C . ALA B 1 3 ? -42.875 30.438 16.953 1 85.19 3 ALA B C 1
ATOM 725 O O . ALA B 1 3 ? -42.344 31.328 17.625 1 85.19 3 ALA B O 1
ATOM 726 N N . PRO B 1 4 ? -42.062 29.562 16.391 1 82.19 4 PRO B N 1
ATOM 727 C CA . PRO B 1 4 ? -40.594 29.781 16.344 1 82.19 4 PRO B CA 1
ATOM 728 C C . PRO B 1 4 ? -40.219 31.078 15.641 1 82.19 4 PRO B C 1
ATOM 730 O O . PRO B 1 4 ? -40.812 31.438 14.641 1 82.19 4 PRO B O 1
ATOM 733 N N . THR B 1 5 ? -39.469 31.766 16.281 1 91.88 5 THR B N 1
ATOM 734 C CA . THR B 1 5 ? -38.969 33 15.711 1 91.88 5 THR B CA 1
ATOM 735 C C . THR B 1 5 ? -38 32.719 14.547 1 91.88 5 THR B C 1
ATOM 737 O O . THR B 1 5 ? -37.438 31.641 14.445 1 91.88 5 THR B O 1
ATOM 740 N N . PRO B 1 6 ? -37.969 33.562 13.625 1 92.38 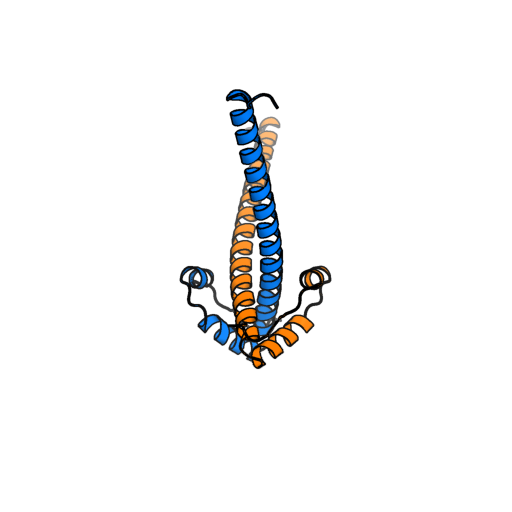6 PRO B N 1
ATOM 741 C CA . PRO B 1 6 ? -36.969 33.406 12.547 1 92.38 6 PRO B CA 1
ATOM 742 C C . PRO B 1 6 ? -35.562 33.188 13.062 1 92.38 6 PRO B C 1
ATOM 744 O O . PRO B 1 6 ? -34.812 32.406 12.453 1 92.38 6 PRO B O 1
ATOM 747 N N . GLU B 1 7 ? -35.219 33.844 14.172 1 91.88 7 GLU B N 1
ATOM 748 C CA . GLU B 1 7 ? -33.906 33.688 14.781 1 91.88 7 GLU B CA 1
ATOM 749 C C . GLU B 1 7 ? -33.719 32.25 15.297 1 91.88 7 GLU B C 1
ATOM 751 O O . GLU B 1 7 ? -32.625 31.672 15.156 1 91.88 7 GLU B O 1
ATOM 756 N N . ALA B 1 8 ? -34.719 31.688 15.859 1 90.12 8 ALA B N 1
ATOM 757 C CA . ALA B 1 8 ? -34.656 30.328 16.375 1 90.12 8 ALA B CA 1
ATOM 758 C C . ALA B 1 8 ? -34.5 29.312 15.234 1 90.12 8 ALA B C 1
ATOM 760 O O . ALA B 1 8 ? -33.781 28.328 15.367 1 90.12 8 ALA B O 1
ATOM 761 N N . ILE B 1 9 ? -35.156 29.609 14.141 1 92.38 9 ILE B N 1
ATOM 762 C CA . ILE B 1 9 ? -35.062 28.75 12.961 1 92.38 9 ILE B CA 1
ATOM 763 C C . ILE B 1 9 ? -33.656 28.781 12.383 1 92.38 9 ILE B C 1
ATOM 765 O O . ILE B 1 9 ? -33.094 27.734 12.039 1 92.38 9 ILE B O 1
ATOM 769 N N . GLU B 1 10 ? -33.094 29.969 12.352 1 91.31 10 GLU B N 1
ATOM 770 C CA . GLU B 1 10 ? -31.75 30.125 11.82 1 91.31 10 GLU B CA 1
ATOM 771 C C . GLU B 1 10 ? -30.719 29.422 12.703 1 91.31 10 GLU B C 1
ATOM 773 O O . GLU B 1 10 ? -29.797 28.781 12.203 1 91.31 10 GLU B O 1
ATOM 778 N N . THR B 1 11 ? -30.922 29.531 13.992 1 91.38 11 THR B N 1
ATOM 779 C CA . THR B 1 11 ? -30.031 28.859 14.938 1 91.38 11 THR B CA 1
ATOM 780 C C . THR B 1 11 ? -30.125 27.344 14.789 1 91.38 11 THR B C 1
ATOM 782 O O . THR B 1 11 ? -29.094 26.656 14.781 1 91.38 11 THR B O 1
ATOM 785 N N . ALA B 1 12 ? -31.297 26.828 14.625 1 90.75 12 ALA B N 1
ATOM 786 C CA . ALA B 1 12 ? -31.5 25.391 14.445 1 90.75 12 ALA B CA 1
ATOM 787 C C . ALA B 1 12 ? -30.891 24.906 13.141 1 90.75 12 ALA B C 1
ATOM 789 O O . ALA B 1 12 ? -30.312 23.812 13.094 1 90.75 12 ALA B O 1
ATOM 790 N N . ARG B 1 13 ? -30.984 25.734 12.156 1 90.5 13 ARG B N 1
ATOM 791 C CA . ARG B 1 13 ? -30.391 25.391 10.867 1 90.5 13 ARG B CA 1
ATOM 792 C C . ARG B 1 13 ? -28.875 25.312 10.953 1 90.5 13 ARG B C 1
ATOM 794 O O . ARG B 1 13 ? -28.266 24.391 10.398 1 90.5 13 ARG B O 1
ATOM 801 N N . ARG B 1 14 ? -28.266 26.188 11.664 1 90.38 14 ARG B N 1
ATOM 802 C CA . ARG B 1 14 ? -26.812 26.203 11.844 1 90.38 14 ARG B CA 1
ATOM 803 C C . ARG B 1 14 ? -26.344 24.969 12.617 1 90.38 14 ARG B C 1
ATOM 805 O O . ARG B 1 14 ? -25.344 24.359 12.266 1 90.38 14 ARG B O 1
ATOM 812 N N . LYS B 1 15 ? -27.125 24.625 13.625 1 90.81 15 LYS B N 1
ATOM 813 C CA . LYS B 1 15 ? -26.797 23.453 14.422 1 90.81 15 LYS B CA 1
ATOM 814 C C . LYS B 1 15 ? -26.859 22.188 13.578 1 90.81 15 LYS B C 1
ATOM 816 O O . LYS B 1 15 ? -26 21.297 13.703 1 90.81 15 LYS B O 1
ATOM 821 N N . VAL B 1 16 ? -27.812 22.062 12.695 1 93.19 16 VAL B N 1
ATOM 822 C CA . VAL B 1 16 ? -27.969 20.922 11.797 1 93.19 16 VAL B CA 1
ATOM 823 C C . VAL B 1 16 ? -26.797 20.859 10.828 1 93.19 16 VA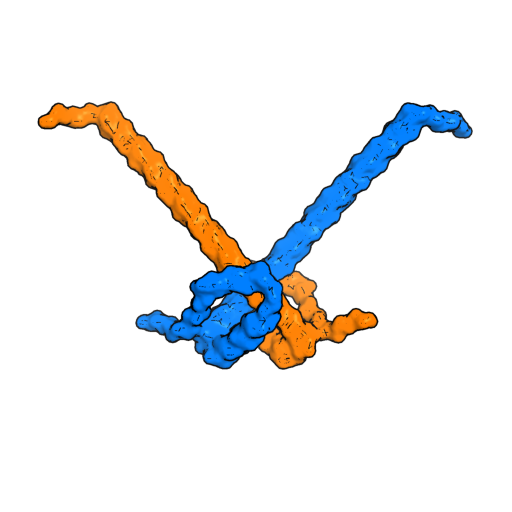L B C 1
ATOM 825 O O . VAL B 1 16 ? -26.219 19.797 10.609 1 93.19 16 VAL B O 1
ATOM 828 N N . GLN B 1 17 ? -26.469 22.062 10.32 1 93.94 17 GLN B N 1
ATOM 829 C CA . GLN B 1 17 ? -25.344 22.109 9.375 1 93.94 17 GLN B CA 1
ATOM 830 C C . GLN B 1 17 ? -24.047 21.688 10.047 1 93.94 17 GLN B C 1
ATOM 832 O O . GLN B 1 17 ? -23.234 20.953 9.453 1 93.94 17 GLN B O 1
ATOM 837 N N . GLN B 1 18 ? -23.844 22.094 11.289 1 94.94 18 GLN B N 1
ATOM 838 C CA . GLN B 1 18 ? -22.656 21.734 12.047 1 94.94 18 GLN B CA 1
ATOM 839 C C . GLN B 1 18 ? -22.625 20.234 12.344 1 94.94 18 GLN B C 1
ATOM 841 O O . GLN B 1 18 ? -21.578 19.594 12.234 1 94.94 18 GLN B O 1
ATOM 846 N N . ALA B 1 19 ? -23.781 19.672 12.625 1 93.31 19 ALA B N 1
ATOM 847 C CA . ALA B 1 19 ? -23.891 18.234 12.914 1 93.31 19 ALA B CA 1
ATOM 848 C C . ALA B 1 19 ? -23.609 17.406 11.672 1 93.31 19 ALA B C 1
ATOM 850 O O . ALA B 1 19 ? -22.938 16.375 11.742 1 93.31 19 ALA B O 1
ATOM 851 N N . LYS B 1 20 ? -24.094 17.906 10.617 1 93.19 20 LYS B N 1
ATOM 852 C CA . LYS B 1 20 ? -23.859 17.219 9.352 1 93.19 20 LYS B CA 1
ATOM 853 C C . LYS B 1 20 ? -22.375 17.25 8.977 1 93.19 20 LYS B C 1
ATOM 855 O O . LYS B 1 20 ? -21.828 16.234 8.523 1 93.19 20 LYS B O 1
ATOM 860 N N . ALA B 1 21 ? -21.766 18.375 9.211 1 94.25 21 ALA B N 1
ATOM 861 C CA . ALA B 1 21 ? -20.344 18.516 8.914 1 94.25 21 ALA B CA 1
ATOM 862 C C . ALA B 1 21 ? -19.5 17.594 9.789 1 94.25 21 ALA B C 1
ATOM 864 O O . ALA B 1 21 ? -18.547 16.969 9.32 1 94.25 21 ALA B O 1
ATOM 865 N N . ARG B 1 22 ? -19.891 17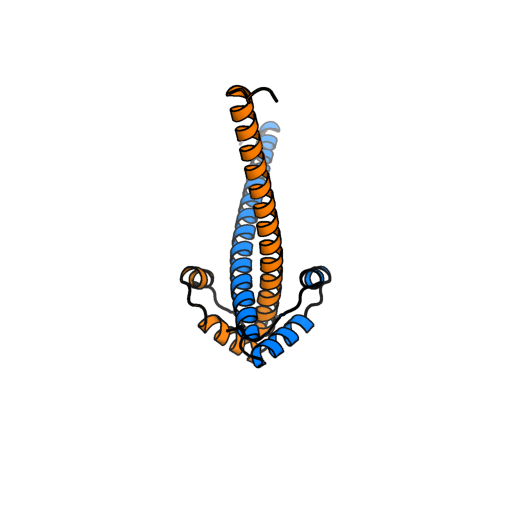.531 11.055 1 92.5 22 ARG B N 1
ATOM 866 C CA . ARG B 1 22 ? -19.203 16.641 11.984 1 92.5 22 ARG B CA 1
ATOM 867 C C . ARG B 1 22 ? -19.359 15.18 11.586 1 92.5 22 ARG B C 1
ATOM 869 O O . ARG B 1 22 ? -18.406 14.406 11.625 1 92.5 22 ARG B O 1
ATOM 876 N N . LEU B 1 23 ? -20.5 14.75 11.086 1 93.62 23 LEU B N 1
ATOM 877 C CA . LEU B 1 23 ? -20.766 13.391 10.625 1 93.62 23 LEU B CA 1
ATOM 878 C C . LEU B 1 23 ? -19.922 13.055 9.398 1 93.62 23 LEU B C 1
ATOM 880 O O . LEU B 1 23 ? -19.312 11.984 9.328 1 93.62 23 LEU B O 1
ATOM 884 N N . GLN B 1 24 ? -19.953 13.992 8.523 1 94.94 24 GLN B N 1
ATOM 885 C CA . GLN B 1 24 ? -19.172 13.789 7.309 1 94.94 24 GLN B CA 1
ATOM 886 C C . GLN B 1 24 ? -17.703 13.609 7.629 1 94.94 24 GLN B C 1
ATOM 888 O O . GLN B 1 24 ? -17.031 12.766 7.031 1 94.94 24 GLN B O 1
ATOM 893 N N . ALA B 1 25 ? -17.219 14.367 8.57 1 95.12 25 ALA B N 1
ATOM 894 C CA . ALA B 1 25 ? -15.812 14.273 8.977 1 95.12 25 ALA B CA 1
ATOM 895 C C . ALA B 1 25 ? -15.516 12.922 9.617 1 95.12 25 ALA B C 1
ATOM 897 O O . ALA B 1 25 ? -14.469 12.32 9.352 1 95.12 25 ALA B O 1
ATOM 898 N N . LEU B 1 26 ? -16.422 12.391 10.391 1 94.75 26 LEU B N 1
ATOM 899 C CA . LEU B 1 26 ? -16.266 11.094 11.047 1 94.75 26 LEU B CA 1
ATOM 900 C C . LEU B 1 26 ? -16.297 9.961 10.023 1 94.75 26 LEU B C 1
ATOM 902 O O . LEU B 1 26 ? -15.516 9.016 10.117 1 94.75 26 LEU B O 1
ATOM 906 N N . GLU B 1 27 ? -17.109 10.117 9.07 1 95.19 27 GLU B N 1
ATOM 907 C CA . GLU B 1 27 ? -17.188 9.117 8.008 1 95.19 27 GLU B CA 1
ATOM 908 C C . GLU B 1 27 ? -15.922 9.109 7.164 1 95.19 27 GLU B C 1
ATOM 910 O O . GLU B 1 27 ? -15.422 8.047 6.789 1 95.19 27 GLU B O 1
ATOM 915 N N . ALA B 1 28 ? -15.5 10.328 6.93 1 95.38 28 ALA B N 1
ATOM 916 C CA . ALA B 1 28 ? -14.266 10.445 6.164 1 95.38 28 ALA B CA 1
ATOM 917 C C . ALA B 1 28 ? -13.094 9.812 6.91 1 95.38 28 ALA B C 1
ATOM 919 O O . ALA B 1 28 ? -12.266 9.125 6.309 1 95.38 28 ALA B O 1
ATOM 920 N N . ARG B 1 29 ? -12.992 10.055 8.172 1 94.38 29 ARG B N 1
ATOM 921 C CA . ARG B 1 29 ? -11.938 9.469 9 1 94.38 29 ARG B CA 1
ATOM 922 C C . ARG B 1 29 ? -12.047 7.945 9.023 1 94.38 29 ARG B C 1
ATOM 924 O O . ARG B 1 29 ? -11.039 7.242 8.914 1 94.38 29 ARG B O 1
ATOM 931 N N . ALA B 1 30 ? -13.242 7.406 9.141 1 94.19 30 ALA B N 1
ATOM 932 C CA . ALA B 1 30 ? -13.477 5.965 9.133 1 94.19 30 ALA B CA 1
ATOM 933 C C . ALA B 1 30 ? -13.055 5.352 7.797 1 94.19 30 ALA B C 1
ATOM 935 O O . ALA B 1 30 ? -12.422 4.297 7.766 1 94.19 30 ALA B O 1
ATOM 936 N N . ALA B 1 31 ? -13.422 6.023 6.73 1 93.62 31 ALA B N 1
ATOM 937 C CA . ALA B 1 31 ? -13.055 5.559 5.395 1 93.62 31 ALA B CA 1
ATOM 938 C C . ALA B 1 31 ? -11.539 5.531 5.223 1 93.62 31 ALA B C 1
ATOM 940 O O . ALA B 1 31 ? -10.992 4.586 4.648 1 93.62 31 ALA B O 1
ATOM 941 N N . THR B 1 32 ? -10.883 6.559 5.75 1 95.25 32 THR B N 1
ATOM 942 C CA . THR B 1 32 ? -9.43 6.641 5.668 1 95.25 32 THR B CA 1
ATOM 943 C C . THR B 1 32 ? -8.781 5.488 6.43 1 95.25 32 THR B C 1
ATOM 945 O O . THR B 1 32 ? -7.836 4.871 5.938 1 95.25 32 THR B O 1
ATOM 948 N N . LEU B 1 33 ? -9.312 5.129 7.613 1 92.75 33 LEU B N 1
ATOM 949 C CA . LEU B 1 33 ? -8.773 4.039 8.414 1 92.75 33 LEU B CA 1
ATOM 950 C C . LEU B 1 33 ? -8.969 2.699 7.715 1 92.75 33 LEU B C 1
ATOM 952 O O . LEU B 1 33 ? -8.07 1.859 7.703 1 92.75 33 LEU B O 1
ATOM 956 N N . ASN B 1 34 ? -10.078 2.508 7.102 1 91.81 34 ASN B N 1
ATOM 957 C CA . ASN B 1 34 ? -10.359 1.281 6.359 1 91.81 34 ASN B CA 1
ATOM 958 C C . ASN B 1 34 ? -9.453 1.148 5.141 1 91.81 34 ASN B C 1
ATOM 960 O O . ASN B 1 34 ? -8.969 0.058 4.84 1 91.81 34 ASN B O 1
ATOM 964 N N . ARG B 1 35 ? -9.227 2.23 4.492 1 95 35 ARG B N 1
ATOM 965 C CA . ARG B 1 35 ? -8.352 2.223 3.326 1 95 35 ARG B CA 1
ATOM 966 C C . ARG B 1 35 ? -6.918 1.896 3.727 1 95 35 ARG B C 1
ATOM 968 O O . ARG B 1 35 ? -6.223 1.156 3.025 1 95 35 ARG B O 1
ATOM 975 N N . LYS B 1 36 ? -6.547 2.449 4.836 1 96.25 36 LYS B N 1
ATOM 976 C CA . LYS B 1 36 ? -5.199 2.182 5.332 1 96.25 36 LYS B CA 1
ATOM 977 C C . LYS B 1 36 ? -5.023 0.705 5.672 1 96.25 36 LYS B C 1
ATOM 979 O O . LYS B 1 36 ? -3.99 0.109 5.363 1 96.25 36 LYS B O 1
ATOM 984 N N . ALA B 1 37 ? -6.016 0.14 6.355 1 93.94 37 ALA B N 1
ATOM 985 C CA . ALA B 1 37 ? -5.973 -1.279 6.695 1 93.94 37 ALA B CA 1
ATOM 986 C C . ALA B 1 37 ? -5.945 -2.145 5.441 1 93.94 37 ALA B C 1
ATOM 988 O O . ALA B 1 37 ? -5.164 -3.096 5.348 1 93.94 37 ALA B O 1
ATOM 989 N N . ASP B 1 38 ? -6.77 -1.77 4.422 1 95.38 38 ASP B N 1
ATOM 990 C CA . ASP B 1 38 ? -6.809 -2.471 3.145 1 95.38 38 ASP B CA 1
ATOM 991 C C . ASP B 1 38 ? -5.473 -2.363 2.418 1 95.38 38 ASP B C 1
ATOM 993 O O . ASP B 1 38 ? -4.945 -3.363 1.923 1 95.38 38 ASP B O 1
ATOM 997 N N . ALA B 1 39 ? -4.957 -1.135 2.404 1 97.31 39 ALA B N 1
ATOM 998 C CA . ALA B 1 39 ? -3.668 -0.906 1.757 1 97.31 39 ALA B CA 1
ATOM 999 C C . ALA B 1 39 ? -2.564 -1.724 2.424 1 97.31 39 ALA B C 1
ATOM 1001 O O . ALA B 1 39 ? -1.707 -2.293 1.744 1 97.31 39 ALA B O 1
ATOM 1002 N N . ARG B 1 40 ? -2.598 -1.791 3.789 1 97.69 40 ARG B N 1
ATOM 1003 C CA . ARG B 1 40 ? -1.597 -2.566 4.516 1 97.69 40 ARG B CA 1
ATOM 1004 C C . ARG B 1 40 ? -1.652 -4.039 4.121 1 97.69 40 ARG B C 1
ATOM 1006 O O . ARG B 1 40 ? -0.617 -4.66 3.873 1 97.69 40 ARG B O 1
ATOM 1013 N N . ARG B 1 41 ? -2.822 -4.625 3.998 1 97.44 41 ARG B N 1
ATOM 1014 C CA . ARG B 1 41 ? -2.963 -6.02 3.592 1 97.44 41 ARG B CA 1
ATOM 1015 C C . ARG B 1 41 ? -2.461 -6.227 2.168 1 97.44 41 ARG B C 1
ATOM 1017 O O . ARG B 1 41 ? -1.74 -7.191 1.893 1 97.44 41 ARG B O 1
ATOM 1024 N N . LYS B 1 42 ? -2.799 -5.32 1.336 1 98.25 42 LYS B N 1
ATOM 1025 C CA . LYS B 1 42 ? -2.369 -5.438 -0.054 1 98.25 42 LYS B CA 1
ATOM 1026 C C . LYS B 1 42 ? -0.853 -5.324 -0.172 1 98.25 42 LYS B C 1
ATOM 1028 O O . LYS B 1 42 ? -0.229 -6.043 -0.954 1 98.25 42 LYS B O 1
ATOM 1033 N N . ILE B 1 43 ? -0.256 -4.461 0.58 1 98.69 43 ILE B N 1
ATOM 1034 C CA . ILE B 1 43 ? 1.192 -4.289 0.57 1 98.69 43 ILE B CA 1
ATOM 1035 C C . ILE B 1 43 ? 1.867 -5.574 1.041 1 98.69 43 ILE B C 1
ATOM 1037 O O . ILE B 1 43 ? 2.838 -6.035 0.433 1 98.69 43 ILE B O 1
ATOM 1041 N N . ILE B 1 44 ? 1.391 -6.16 2.078 1 98.25 44 ILE B N 1
ATOM 1042 C CA . ILE B 1 44 ? 1.964 -7.387 2.619 1 98.25 44 ILE B CA 1
ATOM 1043 C C . ILE B 1 44 ? 1.85 -8.508 1.591 1 98.25 44 ILE B C 1
ATOM 1045 O O . ILE B 1 44 ? 2.828 -9.203 1.311 1 98.25 44 ILE B O 1
ATOM 1049 N N . LEU B 1 45 ? 0.696 -8.609 1.005 1 98.12 45 LEU B N 1
ATOM 1050 C CA . LEU B 1 45 ? 0.46 -9.68 0.034 1 98.12 45 LEU B CA 1
ATOM 1051 C C . LEU B 1 45 ? 1.298 -9.461 -1.222 1 98.12 45 LEU B C 1
ATOM 1053 O O . LEU B 1 45 ? 1.865 -10.414 -1.766 1 98.12 45 LEU B O 1
ATOM 1057 N N . GLY B 1 46 ? 1.303 -8.227 -1.689 1 98.25 46 GLY B N 1
ATOM 1058 C CA . GLY B 1 46 ? 2.164 -7.918 -2.82 1 98.25 46 GLY B CA 1
ATOM 1059 C C . GLY B 1 46 ? 3.627 -8.219 -2.555 1 98.25 46 GLY B C 1
ATOM 1060 O O . GLY B 1 46 ? 4.324 -8.75 -3.424 1 98.25 46 GLY B O 1
ATOM 1061 N N . GLY B 1 47 ? 4.09 -7.855 -1.343 1 97.56 47 GLY B N 1
ATOM 1062 C CA . GLY B 1 47 ? 5.461 -8.156 -0.96 1 97.56 47 GLY B CA 1
ATOM 1063 C C . GLY B 1 47 ? 5.758 -9.648 -0.94 1 97.56 47 GLY B C 1
ATOM 1064 O O . GLY B 1 47 ? 6.82 -10.078 -1.395 1 97.56 47 GLY B O 1
ATOM 1065 N N . LEU B 1 48 ? 4.848 -10.461 -0.379 1 97.81 48 LEU B N 1
ATOM 1066 C CA . LEU B 1 48 ? 5.008 -11.906 -0.356 1 97.81 48 LEU B CA 1
ATOM 1067 C C . LEU B 1 48 ? 5.082 -12.469 -1.771 1 97.81 48 LEU B C 1
ATOM 1069 O O . LEU B 1 48 ? 5.891 -13.359 -2.049 1 97.81 48 LEU B O 1
ATOM 1073 N N . LEU B 1 49 ? 4.262 -11.945 -2.627 1 97.81 49 LEU B N 1
ATOM 1074 C CA . LEU B 1 49 ? 4.23 -12.375 -4.02 1 97.81 49 LEU B CA 1
ATOM 1075 C C . LEU B 1 49 ? 5.566 -12.094 -4.703 1 97.81 49 LEU B C 1
ATOM 1077 O O . LEU B 1 49 ? 6.125 -12.969 -5.367 1 97.81 49 LEU B O 1
ATOM 1081 N N . LEU B 1 50 ? 6.09 -10.922 -4.539 1 97 50 LEU B N 1
ATOM 1082 C CA . LEU B 1 50 ? 7.367 -10.555 -5.141 1 97 50 LEU B CA 1
ATOM 1083 C C . LEU B 1 50 ? 8.5 -11.406 -4.586 1 97 50 LEU B C 1
ATOM 1085 O O . LEU B 1 50 ? 9.359 -11.875 -5.336 1 97 50 LEU B O 1
ATOM 1089 N N . ASP B 1 51 ? 8.484 -11.633 -3.277 1 95.94 51 ASP B N 1
ATOM 1090 C CA . ASP B 1 51 ? 9.508 -12.461 -2.646 1 95.94 51 ASP B CA 1
ATOM 1091 C C . ASP B 1 51 ? 9.453 -13.898 -3.164 1 95.94 51 ASP B C 1
ATOM 1093 O O . ASP B 1 51 ? 10.492 -14.492 -3.471 1 95.94 51 ASP B O 1
ATOM 1097 N N . ALA B 1 52 ? 8.258 -14.43 -3.281 1 96.31 52 ALA B N 1
ATOM 1098 C CA . ALA B 1 52 ? 8.086 -15.781 -3.809 1 96.31 52 ALA B CA 1
ATOM 1099 C C . ALA B 1 52 ? 8.57 -15.867 -5.254 1 96.31 52 ALA B C 1
ATOM 1101 O O . ALA B 1 52 ? 9.227 -16.844 -5.641 1 96.31 52 ALA B O 1
ATOM 1102 N N . ALA B 1 53 ? 8.273 -14.859 -6.02 1 96.38 53 ALA B N 1
ATOM 1103 C CA . ALA B 1 53 ? 8.648 -14.836 -7.434 1 96.38 53 ALA B CA 1
ATOM 1104 C C . ALA B 1 53 ? 10.164 -14.781 -7.598 1 96.38 53 ALA B C 1
ATOM 1106 O O . ALA B 1 53 ? 10.711 -15.297 -8.57 1 96.38 53 ALA B O 1
ATOM 1107 N N . MET B 1 54 ? 10.82 -14.172 -6.656 1 94.5 54 MET B N 1
ATOM 1108 C CA . MET B 1 54 ? 12.273 -14.078 -6.699 1 94.5 54 MET B CA 1
ATOM 1109 C C . MET B 1 54 ? 12.914 -15.445 -6.477 1 94.5 54 MET B C 1
ATOM 1111 O O . MET B 1 54 ? 14.008 -15.711 -6.98 1 94.5 54 MET B O 1
ATOM 1115 N N . LYS B 1 55 ? 12.195 -16.297 -5.852 1 94.25 55 LYS B N 1
ATOM 1116 C CA . LYS B 1 55 ? 12.797 -17.547 -5.371 1 94.25 55 LYS B CA 1
ATOM 1117 C C . LYS B 1 55 ? 12.281 -18.75 -6.156 1 94.25 55 LYS B C 1
ATOM 1119 O O . LYS B 1 55 ? 12.883 -19.812 -6.117 1 94.25 55 LYS B O 1
ATOM 1124 N N . ASP B 1 56 ? 11.211 -18.609 -6.75 1 95 56 ASP B N 1
ATOM 1125 C CA . ASP B 1 56 ? 10.547 -19.719 -7.406 1 95 56 ASP B CA 1
ATOM 1126 C C . ASP B 1 56 ? 9.992 -19.312 -8.773 1 95 56 ASP B C 1
ATOM 1128 O O . ASP B 1 56 ? 9.086 -18.484 -8.852 1 95 56 ASP B O 1
ATOM 1132 N N . PRO B 1 57 ? 10.477 -19.969 -9.797 1 94.88 57 PRO B N 1
ATOM 1133 C CA . PRO B 1 57 ? 10.016 -19.641 -11.148 1 94.88 57 PRO B CA 1
ATOM 1134 C C . PRO B 1 57 ? 8.508 -19.812 -11.312 1 94.88 57 PRO B C 1
ATOM 1136 O O . PRO B 1 57 ? 7.883 -19.109 -12.117 1 94.88 57 PRO B O 1
ATOM 1139 N N . ALA B 1 58 ? 7.883 -20.703 -10.617 1 95.06 58 ALA B N 1
ATOM 1140 C CA . ALA B 1 58 ? 6.438 -20.875 -10.703 1 95.06 58 ALA B CA 1
ATOM 1141 C C . ALA B 1 58 ? 5.699 -19.625 -10.227 1 95.06 58 ALA B C 1
ATOM 1143 O O . ALA B 1 58 ? 4.691 -19.234 -10.812 1 95.06 58 ALA B O 1
ATOM 1144 N N . TRP B 1 59 ? 6.234 -19.094 -9.219 1 96.44 59 TRP B N 1
ATOM 1145 C CA . TRP B 1 59 ? 5.629 -17.859 -8.711 1 96.44 59 TRP B CA 1
ATOM 1146 C C . TRP B 1 59 ? 5.926 -16.688 -9.633 1 96.44 59 TRP B C 1
ATOM 1148 O O . TRP B 1 59 ? 5.113 -15.766 -9.758 1 96.44 59 TRP B O 1
ATOM 1158 N N . GLU B 1 60 ? 7.141 -16.672 -10.258 1 95 60 GLU B N 1
ATOM 1159 C CA . GLU B 1 60 ? 7.418 -15.648 -11.258 1 95 60 GLU B CA 1
ATOM 1160 C C . GLU B 1 60 ? 6.395 -15.68 -12.383 1 95 60 GLU B C 1
ATOM 1162 O O . GLU B 1 60 ? 5.93 -14.633 -12.836 1 95 60 GLU B O 1
ATOM 1167 N N . SER B 1 61 ? 6.074 -16.906 -12.797 1 95.62 61 SER B N 1
ATOM 1168 C CA . SER B 1 61 ? 5.059 -17.062 -13.828 1 95.62 61 SER B CA 1
ATOM 1169 C C . SER B 1 61 ? 3.709 -16.516 -13.367 1 95.62 61 SER B C 1
ATOM 1171 O O . SER B 1 61 ? 3.008 -15.852 -14.133 1 95.62 61 SER B O 1
ATOM 1173 N N . ARG B 1 62 ? 3.307 -16.719 -12.164 1 96.06 62 ARG B N 1
ATOM 1174 C CA . ARG B 1 62 ? 2.043 -16.25 -11.617 1 96.06 62 ARG B CA 1
ATOM 1175 C C . ARG B 1 62 ? 2.033 -14.727 -11.5 1 96.06 62 ARG B C 1
ATOM 1177 O O . ARG B 1 62 ? 1.008 -14.086 -11.742 1 96.06 62 ARG B O 1
ATOM 1184 N N . LEU B 1 63 ? 3.18 -14.219 -11.133 1 96.88 63 LEU B N 1
ATOM 1185 C CA . LEU B 1 63 ? 3.324 -12.766 -11.102 1 96.88 63 LEU B CA 1
ATOM 1186 C C . LEU B 1 63 ? 3.078 -12.164 -12.477 1 96.88 63 LEU B C 1
ATOM 1188 O O . LEU B 1 63 ? 2.33 -11.195 -12.609 1 96.88 63 LEU B O 1
ATOM 1192 N N . THR B 1 64 ? 3.682 -12.781 -13.469 1 95 64 THR B N 1
ATOM 1193 C CA . THR B 1 64 ? 3.512 -12.305 -14.836 1 95 64 THR B CA 1
ATOM 1194 C C . THR B 1 64 ? 2.047 -12.367 -15.258 1 95 64 THR B C 1
ATOM 1196 O O . THR B 1 64 ? 1.526 -11.43 -15.867 1 95 64 THR B O 1
ATOM 1199 N N . ASP B 1 65 ? 1.387 -13.445 -14.867 1 95.94 65 ASP B N 1
ATOM 1200 C CA . ASP B 1 65 ? -0.035 -13.594 -15.164 1 95.94 65 ASP B CA 1
ATOM 1201 C C . ASP B 1 65 ? -0.843 -12.453 -14.555 1 95.94 65 ASP B C 1
ATOM 1203 O O . ASP B 1 65 ? -1.718 -11.883 -15.211 1 95.94 65 ASP B O 1
ATOM 1207 N N . LEU B 1 66 ? -0.578 -12.117 -13.352 1 96.81 66 LEU B N 1
ATOM 1208 C CA . LEU B 1 66 ? -1.293 -11.047 -12.672 1 96.81 66 LEU B CA 1
ATOM 1209 C C . LEU B 1 66 ? -1.017 -9.695 -13.336 1 96.81 66 LEU B C 1
ATOM 1211 O O . LEU B 1 66 ? -1.937 -8.906 -13.539 1 96.81 66 LEU B O 1
ATOM 1215 N N . MET B 1 67 ? 0.252 -9.461 -13.664 1 95.81 67 MET B N 1
ATOM 1216 C CA . MET B 1 67 ? 0.625 -8.172 -14.242 1 95.81 67 MET B CA 1
ATOM 1217 C C . MET B 1 67 ? -0.041 -7.973 -15.594 1 95.81 67 MET B C 1
ATOM 1219 O O . MET B 1 67 ? -0.353 -6.84 -15.977 1 95.81 67 MET B O 1
ATOM 1223 N N . ASP B 1 68 ? -0.256 -9.055 -16.266 1 95.06 68 ASP B N 1
ATOM 1224 C CA . ASP B 1 68 ? -0.91 -8.984 -17.578 1 95.06 68 ASP B CA 1
ATOM 1225 C C . ASP B 1 68 ? -2.367 -8.547 -17.438 1 95.06 68 ASP B C 1
ATOM 1227 O O . ASP B 1 68 ? -2.992 -8.133 -18.406 1 95.06 68 ASP B O 1
ATOM 1231 N N . ARG B 1 69 ? -2.854 -8.609 -16.219 1 94.25 69 ARG B N 1
ATOM 1232 C CA . ARG B 1 69 ? -4.25 -8.25 -15.977 1 94.25 69 ARG B CA 1
ATOM 1233 C C . ARG B 1 69 ? -4.395 -6.77 -15.672 1 94.25 69 ARG B C 1
ATOM 1235 O O . ARG B 1 69 ? -5.512 -6.266 -15.516 1 94.25 69 ARG B O 1
ATOM 1242 N N . ILE B 1 70 ? -3.291 -6.059 -15.562 1 95.75 70 ILE B N 1
ATOM 1243 C CA . ILE B 1 70 ? -3.346 -4.633 -15.266 1 95.75 70 ILE B CA 1
ATOM 1244 C C . ILE B 1 70 ? -3.949 -3.877 -16.438 1 95.75 70 ILE B C 1
ATOM 1246 O O . ILE B 1 70 ? -3.414 -3.918 -17.547 1 95.75 70 ILE B O 1
ATOM 1250 N N . SER B 1 71 ? -5.094 -3.129 -16.172 1 93.25 71 SER B N 1
ATOM 1251 C CA . SER B 1 71 ? -5.805 -2.488 -17.266 1 93.25 71 SER B CA 1
ATOM 1252 C C . SER B 1 71 ? -5.758 -0.97 -17.156 1 93.25 71 SER B C 1
ATOM 1254 O O . SER B 1 71 ? -5.645 -0.265 -18.156 1 93.25 71 SER B O 1
ATOM 1256 N N . ARG B 1 72 ? -5.73 -0.428 -15.977 1 94.62 72 ARG B N 1
ATOM 1257 C CA . ARG B 1 72 ? -5.785 1.019 -15.789 1 94.62 72 ARG B CA 1
ATOM 1258 C C . ARG B 1 72 ? -4.434 1.66 -16.094 1 94.62 72 ARG B C 1
ATOM 1260 O O . ARG B 1 72 ? -3.396 1.18 -15.641 1 94.62 72 ARG B O 1
ATOM 1267 N N . ASP B 1 73 ? -4.504 2.803 -16.781 1 94.38 73 ASP B N 1
ATOM 1268 C CA . ASP B 1 73 ? -3.285 3.498 -17.172 1 94.38 73 ASP B CA 1
ATOM 1269 C C . ASP B 1 73 ? -2.457 3.893 -15.961 1 94.38 73 ASP B C 1
ATOM 1271 O O . ASP B 1 73 ? -1.238 3.711 -15.945 1 94.38 73 ASP B O 1
ATOM 1275 N N . GLN B 1 74 ? -3.094 4.398 -14.953 1 95.69 74 GLN B N 1
ATOM 1276 C CA . GLN B 1 74 ? -2.398 4.852 -13.758 1 95.69 74 GLN B CA 1
ATOM 1277 C C . GLN B 1 74 ? -1.705 3.691 -13.047 1 95.69 74 GLN B C 1
ATOM 1279 O O . GLN B 1 74 ? -0.647 3.871 -12.445 1 95.69 74 GLN B O 1
ATOM 1284 N N . ASP B 1 75 ? -2.26 2.525 -13.117 1 96.31 75 ASP B N 1
ATOM 1285 C CA . ASP B 1 75 ? -1.646 1.353 -12.508 1 96.31 75 ASP B CA 1
ATOM 1286 C C . ASP B 1 75 ? -0.452 0.867 -13.32 1 96.31 75 ASP B C 1
ATOM 1288 O O . ASP B 1 75 ? 0.558 0.438 -12.758 1 96.31 75 ASP B O 1
ATOM 1292 N N . ARG B 1 76 ? -0.565 0.94 -14.641 1 95.44 76 ARG B N 1
ATOM 1293 C CA . ARG B 1 76 ? 0.54 0.547 -15.508 1 95.44 76 ARG B CA 1
ATOM 1294 C C . ARG B 1 76 ? 1.758 1.436 -15.281 1 95.44 76 ARG B C 1
ATOM 1296 O O . ARG B 1 76 ? 2.895 0.958 -15.312 1 95.44 76 ARG B O 1
ATOM 1303 N N . LYS B 1 77 ? 1.52 2.648 -15.023 1 95.75 77 LYS B N 1
ATOM 1304 C CA . LYS B 1 77 ? 2.594 3.619 -14.836 1 95.75 77 LYS B CA 1
ATOM 1305 C C . LYS B 1 77 ? 3.451 3.266 -13.625 1 95.75 77 LYS B C 1
ATOM 1307 O O . LYS B 1 77 ? 4.656 3.518 -13.617 1 95.75 77 LYS B O 1
ATOM 1312 N N . ALA B 1 78 ? 2.861 2.699 -12.641 1 95.12 78 ALA B N 1
ATOM 1313 C CA . ALA B 1 78 ? 3.586 2.32 -11.43 1 95.12 78 ALA B CA 1
ATOM 1314 C C . ALA B 1 78 ? 4.684 1.309 -11.742 1 95.12 78 ALA B C 1
ATOM 1316 O O . ALA B 1 78 ? 5.648 1.176 -10.984 1 95.12 78 ALA B O 1
ATOM 1317 N N . PHE B 1 79 ? 4.543 0.626 -12.867 1 94.38 79 PHE B N 1
ATOM 1318 C CA . PHE B 1 79 ? 5.504 -0.414 -13.211 1 94.38 79 PHE B CA 1
ATOM 1319 C C . PHE B 1 79 ? 6.367 0.016 -14.398 1 94.38 79 PHE B C 1
ATOM 1321 O O . PHE B 1 79 ? 7.168 -0.77 -14.906 1 94.38 79 PHE B O 1
ATOM 1328 N N . GLU B 1 80 ? 6.105 1.189 -14.836 1 90.75 80 GLU B N 1
ATOM 1329 C CA . GLU B 1 80 ? 6.957 1.691 -15.914 1 90.75 80 GLU B CA 1
ATOM 1330 C C . GLU B 1 80 ? 8.414 1.768 -15.469 1 90.75 80 GLU B C 1
ATOM 1332 O O . GLU B 1 80 ? 8.727 2.332 -14.422 1 90.75 80 GLU B O 1
ATOM 1337 N N . GLY B 1 81 ? 9.289 1.109 -16.281 1 87 81 GLY B N 1
ATOM 1338 C CA . GLY B 1 81 ? 10.711 1.104 -15.984 1 87 81 GLY B CA 1
ATOM 1339 C C . GLY B 1 81 ? 11.086 0.145 -14.867 1 87 81 GLY B C 1
ATOM 1340 O O . GLY B 1 81 ? 12.258 0.003 -14.531 1 87 81 GLY B O 1
ATOM 1341 N N . TRP B 1 82 ? 10.062 -0.385 -14.266 1 86.88 82 TRP B N 1
ATOM 1342 C CA . TRP B 1 82 ? 10.297 -1.378 -13.219 1 86.88 82 TRP B CA 1
ATOM 1343 C C . TRP B 1 82 ? 10.523 -2.758 -13.828 1 86.88 82 TRP B C 1
ATOM 1345 O O . TRP B 1 82 ? 9.844 -3.146 -14.781 1 86.88 82 TRP B O 1
ATOM 1355 N N . THR B 1 83 ? 11.617 -3.412 -13.43 1 84.06 83 THR B N 1
ATOM 1356 C CA . THR B 1 83 ? 11.883 -4.777 -13.875 1 84.06 83 THR B CA 1
ATOM 1357 C C . THR B 1 83 ? 11.992 -5.723 -12.688 1 84.06 83 THR B C 1
ATOM 1359 O O . THR B 1 83 ? 12.609 -5.391 -11.672 1 84.06 83 THR B O 1
ATOM 1362 N N . PHE B 1 84 ? 11.062 -6.691 -12.766 1 85.38 84 PHE B N 1
ATOM 1363 C CA . PHE B 1 84 ? 11.219 -7.746 -11.773 1 85.38 84 PHE B CA 1
ATOM 1364 C C . PHE B 1 84 ? 12.531 -8.492 -11.977 1 85.38 84 PHE B C 1
ATOM 1366 O O . PHE B 1 84 ? 12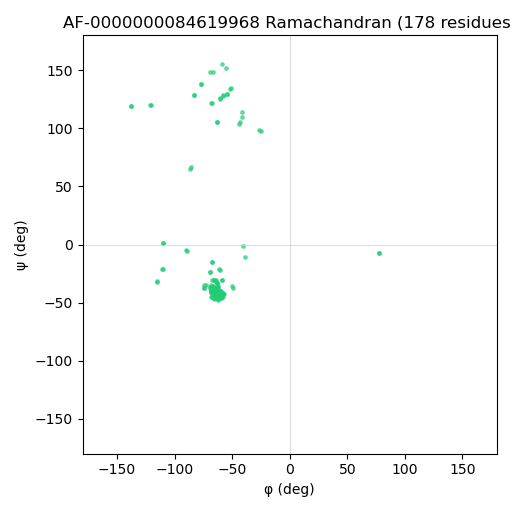.797 -8.992 -13.062 1 85.38 84 PHE B O 1
ATOM 1373 N N . LYS B 1 85 ? 13.531 -8.266 -11.133 1 70.38 85 LYS B N 1
ATOM 1374 C CA . LYS B 1 85 ? 14.789 -9 -11.25 1 70.38 85 LYS B CA 1
ATOM 1375 C C . LYS B 1 85 ? 14.727 -10.32 -10.484 1 70.38 85 LYS B C 1
ATOM 1377 O O . LYS B 1 85 ? 14.875 -10.352 -9.266 1 70.38 85 LYS B O 1
ATOM 1382 N N . GLY B 1 86 ? 13.953 -11.188 -10.836 1 62.44 86 GLY B N 1
ATOM 1383 C CA . GLY B 1 86 ? 13.852 -12.539 -10.297 1 62.44 86 GLY B CA 1
ATOM 1384 C C . GLY B 1 86 ? 15.195 -13.156 -9.969 1 62.44 86 GLY B C 1
ATOM 1385 O O . GLY B 1 86 ? 15.273 -14.352 -9.664 1 62.44 86 GLY B O 1
ATOM 1386 N N . GLY B 1 87 ? 16.312 -12.492 -10.422 1 49.12 87 GLY B N 1
ATOM 1387 C CA . GLY B 1 87 ? 17.578 -13.211 -10.438 1 49.12 87 GLY B CA 1
ATOM 1388 C C . GLY B 1 87 ? 18 -13.711 -9.07 1 49.12 87 GLY B C 1
ATOM 1389 O O . GLY B 1 87 ? 17.453 -13.273 -8.055 1 49.12 87 GLY B O 1
ATOM 1390 N N . PRO B 1 88 ? 18.891 -14.859 -9.078 1 39.97 88 PRO B N 1
ATOM 1391 C CA . PRO B 1 88 ? 19.531 -15.391 -7.867 1 39.97 88 PRO B CA 1
ATOM 1392 C C . PRO B 1 88 ? 20.047 -14.289 -6.949 1 39.97 88 PRO B C 1
ATOM 1394 O O . PRO B 1 88 ? 20.422 -13.211 -7.422 1 39.97 88 PRO B O 1
ATOM 1397 N N . ALA B 1 89 ? 19.422 -14.055 -5.734 1 35.38 89 ALA B N 1
ATOM 1398 C CA . ALA B 1 89 ? 20.188 -13.234 -4.812 1 35.38 89 ALA B CA 1
ATOM 1399 C C . ALA B 1 89 ? 21.688 -13.367 -5.086 1 35.38 89 ALA B C 1
ATOM 1401 O O . ALA B 1 89 ? 22.203 -14.477 -5.242 1 35.38 89 ALA B O 1
ATOM 1402 N N . ASP B 1 90 ? 22.375 -12.516 -5.773 1 29.17 90 ASP B N 1
ATOM 1403 C CA . ASP B 1 90 ? 23.812 -12.617 -5.613 1 29.17 90 ASP B CA 1
ATOM 1404 C C . ASP B 1 90 ? 24.203 -12.797 -4.145 1 29.17 90 ASP B C 1
ATOM 1406 O O . ASP B 1 90 ? 23.812 -11.992 -3.295 1 29.17 90 ASP B O 1
ATOM 1410 N N . ALA B 1 91 ? 24.625 -14.023 -3.477 1 23.58 91 ALA B N 1
ATOM 1411 C CA . ALA B 1 91 ? 25.609 -14.086 -2.396 1 23.58 91 ALA B CA 1
ATOM 1412 C C . ALA B 1 91 ? 26.875 -13.344 -2.768 1 23.58 91 ALA B C 1
ATOM 1414 O O . ALA B 1 91 ? 27.297 -13.352 -3.93 1 23.58 91 ALA B O 1
#

Foldseek 3Di:
DPDDDPVNVVVVVVVVVVVVVVVVVVVVVVVVVVVVVVVVVVVVVVVVLLVCVLPDVVSVVVVVVVLVVDDDPVVVVVCVVPDSCSDDPDD/DPDDDPVNVVVVVVVVVVVVVVVVVVVVVVVVVVVVVVVVVVVVVVVVLLVCVLPDVVSVVVVVVVLVVDDDPVVVVVCVVPDSPSYDPPD

Organism: Rhizophagus irregularis (strain DAOM 197198w) (NCBI:txid1432141)

Radius of gyration: 26.81 Å; Cα contacts (8 Å, |Δi|>4): 107; chains: 2; bounding box: 95×56×39 Å

Sequence (182 aa):
MAAPTPEAIETARRKVQQAKARLQALEARAATLNRKADARRKIILGGLLLDAAMKDPAWESRLTDLMDRISRDQDRKAFEGWTFKGGPADAMAAPTPEAIETARRKVQQAKARLQALEARAATLNRKADARRKIILGGLLLDAAMKDPAWESRLTDLMDRISRDQDRKAFEGWTFKGGPADA

Secondary structure (DSSP, 8-state):
-PPPPHHHHHHHHHHHHHHHHHHHHHHHHHHHHHHHHHHHHHHHHHHHHHHHHHH-HHHHHHHHHHHTT---HHHHHTTTT----------/-PPPPHHHHHHHHHHHHHHHHHHHHHHHHHHHHHHHHHHHHHHHHHHHHHHHHHH-HHHHHHHHHHHTT---HHHHHTTTT----------

pLDDT: mean 89.66, std 14.71, range [23.58, 98.69]

Solvent-accessible surface area (backbone atoms only — not comparable to full-atom values): 10261 Å² total; per-residue (Å²): 129,83,75,80,47,71,68,56,52,52,52,52,49,51,53,50,52,51,51,50,51,52,49,51,51,52,51,50,52,51,52,52,53,50,47,50,50,52,44,52,43,16,29,53,46,16,48,47,49,53,54,43,19,34,75,30,70,70,40,36,53,50,49,51,57,50,59,70,63,66,76,52,68,76,64,52,54,61,46,60,94,60,70,88,73,48,56,72,76,80,130,129,82,75,80,47,72,68,55,51,52,52,52,50,51,52,49,53,51,50,51,51,53,49,51,50,52,50,51,53,51,51,51,53,52,48,49,50,52,45,50,44,17,28,53,46,17,47,48,50,54,56,42,18,35,74,30,70,71,40,36,52,51,50,52,56,51,59,69,64,65,77,52,68,76,63,51,55,62,46,61,93,58,70,88,74,46,56,75,77,82,129